Protein AF-A0A9Q3IGP8-F1 (afdb_monomer)

Secondary structure (DSSP, 8-state):
-------TTS-TTGGGTTS----HHHHHHHHHHHHHHHHHHHHHHHHHHHHHTTS----GGGSPPPPPPPTTT-TT----------------PPEEEEEEEEEPTTSS-EEEEEEEPPP-----

Radius of gyration: 32.07 Å; Cα contacts (8 Å, |Δi|>4): 46; chains: 1; bounding box: 71×55×65 Å

Foldseek 3Di:
DDDPDDDPPPDPCVVCPPPPPQPVVNVVVVVVVVVVVVVVVVVVVVVVVVVVPPDPPDPCVPDDPDDPDDCVVPVPDDDDPPPDPPDPDPPPWAFDDWDDWDDDPPDPDIDTDTDTDDPPDDDD

pLDDT: mean 76.89, std 12.18, range [40.47, 94.5]

Organism: NCBI:txid1389203

Solvent-accessible surface area (backbone atoms only — not comparable to full-atom values): 8507 Å² total; per-residue (Å²): 136,83,81,92,70,90,63,93,81,61,60,80,68,68,78,51,74,83,51,74,82,64,54,69,68,60,49,52,49,48,55,53,52,53,51,53,53,50,52,55,51,52,53,53,53,53,54,52,59,56,56,69,67,70,57,87,77,74,59,72,88,76,54,75,78,88,71,83,84,56,59,85,84,42,74,85,67,73,85,72,80,82,79,72,74,88,70,77,76,79,74,87,69,51,77,67,43,82,76,46,79,45,75,49,88,97,46,105,47,76,47,73,46,67,43,64,46,77,80,83,76,77,86,128

Mean predicted aligned error: 20.47 Å

Structure (mmCIF, N/CA/C/O backbone):
data_AF-A0A9Q3IGP8-F1
#
_entry.id   AF-A0A9Q3IGP8-F1
#
loop_
_atom_site.group_PDB
_atom_site.id
_atom_site.type_symbol
_atom_site.label_atom_id
_atom_site.label_alt_id
_atom_site.label_comp_id
_atom_site.label_asym_id
_atom_site.label_entity_id
_atom_site.label_seq_id
_atom_site.pdbx_PDB_ins_code
_atom_site.Cartn_x
_atom_site.Cartn_y
_atom_site.Cartn_z
_atom_site.occupancy
_atom_site.B_iso_or_equiv
_atom_site.auth_seq_id
_atom_site.auth_comp_id
_atom_site.auth_asym_id
_atom_site.auth_atom_id
_atom_site.pdbx_PDB_model_num
ATOM 1 N N . MET A 1 1 ? 35.421 -34.821 -24.019 1.00 40.47 1 MET A N 1
ATOM 2 C CA . MET A 1 1 ? 34.170 -34.158 -23.591 1.00 40.47 1 MET A CA 1
ATOM 3 C C . MET A 1 1 ? 34.497 -33.354 -22.338 1.00 40.47 1 MET A C 1
ATOM 5 O O . MET A 1 1 ? 34.890 -33.973 -21.363 1.00 40.47 1 MET A O 1
ATOM 9 N N . LEU A 1 2 ? 34.469 -32.015 -22.378 1.00 49.50 2 LEU A N 1
ATOM 10 C CA . LEU A 1 2 ? 34.664 -31.181 -21.180 1.00 49.50 2 LEU A CA 1
ATOM 11 C C . LEU A 1 2 ? 33.285 -30.838 -20.613 1.00 49.50 2 LEU A C 1
ATOM 13 O O . LEU A 1 2 ? 32.494 -30.155 -21.266 1.00 49.50 2 LEU A O 1
ATOM 17 N N . GLU A 1 3 ? 32.986 -31.357 -19.429 1.00 54.88 3 GLU A N 1
ATOM 18 C CA . GLU A 1 3 ? 31.734 -31.103 -18.727 1.00 54.88 3 GLU A CA 1
ATOM 19 C C . GLU A 1 3 ? 31.653 -29.623 -18.329 1.00 54.88 3 GLU A C 1
ATOM 21 O O . GLU A 1 3 ? 32.516 -29.090 -17.631 1.00 54.88 3 GLU A O 1
ATOM 26 N N . LYS A 1 4 ? 30.612 -28.933 -18.805 1.00 55.41 4 LYS A N 1
ATOM 27 C CA . LYS A 1 4 ? 30.315 -27.538 -18.461 1.00 55.41 4 LYS A CA 1
ATOM 28 C C . LYS A 1 4 ? 29.757 -27.467 -17.034 1.00 55.41 4 LYS A C 1
ATOM 30 O O . LYS A 1 4 ? 28.556 -27.304 -16.843 1.00 55.41 4 LYS A O 1
ATOM 35 N N . GLY A 1 5 ? 30.622 -27.614 -16.036 1.00 60.12 5 GLY A N 1
ATOM 36 C CA . GLY A 1 5 ? 30.298 -27.372 -14.630 1.00 60.12 5 GLY A CA 1
ATOM 37 C C . GLY A 1 5 ? 30.540 -25.912 -14.235 1.00 60.12 5 GLY A C 1
ATOM 38 O O . GLY A 1 5 ? 31.580 -25.339 -14.556 1.00 60.12 5 GLY A O 1
ATOM 39 N N . TRP A 1 6 ? 29.593 -25.299 -13.520 1.00 65.00 6 TRP A N 1
ATOM 40 C CA . TRP A 1 6 ? 29.793 -24.004 -12.859 1.00 65.00 6 TRP A CA 1
ATOM 41 C C . TRP A 1 6 ? 30.780 -24.194 -11.696 1.00 65.00 6 TRP A C 1
ATOM 43 O O . TRP A 1 6 ? 30.472 -24.921 -10.754 1.00 65.00 6 TRP A O 1
ATOM 53 N N . ASN A 1 7 ? 31.965 -23.575 -11.758 1.00 74.06 7 ASN A N 1
ATOM 54 C CA . ASN A 1 7 ? 32.981 -23.670 -10.704 1.00 74.06 7 ASN A CA 1
ATOM 55 C C . ASN A 1 7 ? 32.880 -22.465 -9.744 1.00 74.06 7 ASN A C 1
ATOM 57 O O . ASN A 1 7 ? 33.366 -21.383 -10.080 1.00 74.06 7 ASN A O 1
ATOM 61 N N . PRO A 1 8 ? 32.297 -22.624 -8.540 1.00 66.75 8 PRO A N 1
ATOM 62 C CA . PRO A 1 8 ? 32.085 -21.524 -7.596 1.00 66.75 8 PRO A CA 1
ATOM 63 C C . PRO A 1 8 ? 33.377 -21.020 -6.934 1.00 66.75 8 PRO A C 1
ATOM 65 O O . PRO A 1 8 ? 33.343 -20.016 -6.230 1.00 66.75 8 PRO A O 1
ATOM 68 N N . ARG A 1 9 ? 34.514 -21.702 -7.137 1.00 75.06 9 ARG A N 1
ATOM 69 C CA . ARG A 1 9 ? 35.834 -21.278 -6.640 1.00 75.06 9 ARG A CA 1
ATOM 70 C C . ARG A 1 9 ? 36.663 -20.536 -7.687 1.00 75.06 9 ARG A C 1
ATOM 72 O O . ARG A 1 9 ? 37.803 -20.181 -7.401 1.00 75.06 9 ARG A O 1
ATOM 79 N N . LEU A 1 10 ? 36.132 -20.327 -8.893 1.00 68.69 10 LEU A N 1
ATOM 80 C CA . LEU A 1 10 ? 36.866 -19.621 -9.933 1.00 68.69 10 LEU A CA 1
ATOM 81 C C . LEU A 1 10 ? 37.005 -18.136 -9.539 1.00 68.69 10 LEU A C 1
ATOM 83 O O . LEU A 1 10 ? 35.985 -17.466 -9.354 1.00 68.69 10 LEU A O 1
ATOM 87 N N . PRO A 1 11 ? 38.233 -17.601 -9.398 1.00 71.81 11 PRO A N 1
ATOM 88 C CA . PRO A 1 11 ? 38.425 -16.196 -9.068 1.00 71.81 11 PRO A CA 1
ATOM 89 C C . PRO A 1 11 ? 37.844 -15.337 -10.190 1.00 71.81 11 PRO A C 1
ATOM 91 O O . PRO A 1 11 ? 3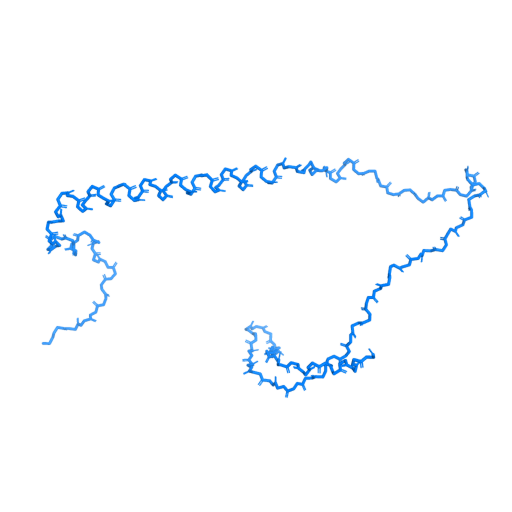8.187 -15.520 -11.360 1.00 71.81 11 PRO A O 1
ATOM 94 N N . VAL A 1 12 ? 36.969 -14.397 -9.830 1.00 63.47 12 VAL A N 1
ATOM 95 C CA . VAL A 1 12 ? 36.169 -13.573 -10.761 1.00 63.47 12 VAL A CA 1
ATOM 96 C C . VAL A 1 12 ? 37.037 -12.877 -11.821 1.00 63.47 12 VAL A C 1
ATOM 98 O O . VAL A 1 12 ? 36.596 -12.644 -12.946 1.00 63.47 12 VAL A O 1
ATOM 101 N N . ASP A 1 13 ? 38.299 -12.615 -11.488 1.00 59.69 13 ASP A N 1
ATOM 102 C CA . ASP A 1 13 ? 39.258 -11.916 -12.339 1.00 59.69 13 ASP A CA 1
ATOM 103 C C . ASP A 1 13 ? 39.883 -12.793 -13.432 1.00 59.69 13 ASP A C 1
ATOM 105 O O . ASP A 1 13 ? 40.415 -12.265 -14.404 1.00 59.69 13 ASP A O 1
ATOM 109 N N . THR A 1 14 ? 39.802 -14.126 -13.336 1.00 66.00 14 THR A N 1
ATOM 110 C CA . THR A 1 14 ? 40.327 -15.012 -14.396 1.00 66.00 14 THR A CA 1
ATOM 111 C C . THR A 1 14 ? 39.521 -14.943 -15.688 1.00 66.00 14 THR A C 1
ATOM 113 O O . THR A 1 14 ? 40.113 -15.028 -16.756 1.00 66.00 14 THR A O 1
ATOM 116 N N . LEU A 1 15 ? 38.213 -14.681 -15.615 1.00 63.06 15 LEU A N 1
ATOM 117 C CA . LEU A 1 15 ? 37.340 -14.536 -16.790 1.00 63.06 15 LEU A CA 1
ATOM 118 C C . LEU A 1 15 ? 37.501 -13.190 -17.518 1.00 63.06 15 LEU A C 1
ATOM 120 O O . LEU A 1 15 ? 36.918 -12.995 -18.580 1.00 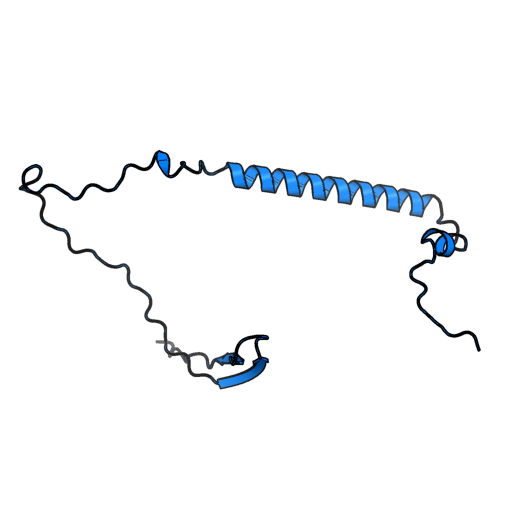63.06 15 LEU A O 1
ATOM 124 N N . ARG A 1 16 ? 38.248 -12.241 -16.939 1.00 60.44 16 ARG A N 1
ATOM 125 C CA . ARG A 1 16 ? 38.425 -10.885 -17.484 1.00 60.44 16 ARG A CA 1
ATOM 126 C C . ARG A 1 16 ? 39.750 -10.675 -18.211 1.00 60.44 16 ARG A C 1
ATOM 128 O O . ARG A 1 16 ? 39.931 -9.615 -18.794 1.00 60.44 16 ARG A O 1
ATOM 135 N N . LYS A 1 17 ? 40.658 -11.653 -18.171 1.00 62.72 17 LYS A N 1
ATOM 136 C CA . LYS A 1 17 ? 41.998 -11.553 -18.773 1.00 62.72 17 LYS A CA 1
ATOM 137 C C . LYS A 1 17 ? 41.961 -11.553 -20.305 1.00 62.72 17 LYS A C 1
ATOM 139 O O . LYS A 1 17 ? 42.798 -10.905 -20.914 1.00 62.72 17 LYS A O 1
ATOM 144 N N . ASP A 1 18 ? 40.942 -12.190 -20.883 1.00 59.75 18 ASP A N 1
ATOM 145 C CA . ASP A 1 18 ? 40.721 -12.265 -22.335 1.00 59.75 18 ASP A CA 1
ATOM 146 C C . ASP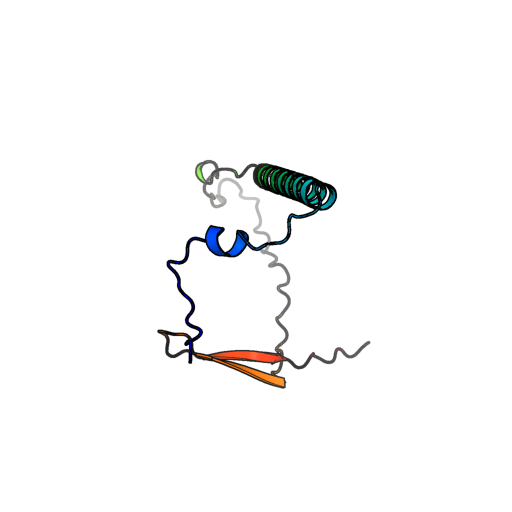 A 1 18 ? 39.658 -11.261 -22.820 1.00 59.75 18 ASP A C 1
ATOM 148 O O . ASP A 1 18 ? 39.203 -11.308 -23.965 1.00 59.75 18 ASP A O 1
ATOM 152 N N . LEU A 1 19 ? 39.195 -10.369 -21.935 1.00 63.22 19 LEU A N 1
ATOM 153 C CA . LEU A 1 19 ? 38.218 -9.353 -22.298 1.00 63.22 19 LEU A CA 1
ATOM 154 C C . LEU A 1 19 ? 38.943 -8.256 -23.080 1.00 63.22 19 LEU A C 1
ATOM 156 O O . LEU A 1 19 ? 39.852 -7.629 -22.547 1.00 63.22 19 LEU A O 1
ATOM 160 N N . ILE A 1 20 ? 38.522 -8.054 -24.333 1.00 62.62 20 ILE A N 1
ATOM 161 C CA . ILE A 1 20 ? 39.022 -7.032 -25.266 1.00 62.62 20 ILE A CA 1
ATOM 162 C C . ILE A 1 20 ? 39.307 -5.738 -24.505 1.00 62.62 20 ILE A C 1
ATOM 164 O O . ILE A 1 20 ? 38.408 -5.247 -23.813 1.00 62.62 20 ILE A O 1
ATOM 168 N N . ASP A 1 21 ? 40.523 -5.201 -24.655 1.00 61.81 21 ASP A N 1
ATOM 169 C CA . ASP A 1 21 ? 40.910 -3.895 -24.127 1.00 61.81 21 ASP A CA 1
ATOM 170 C C . ASP A 1 21 ? 39.815 -2.889 -24.473 1.00 61.81 21 ASP A C 1
ATOM 172 O O . ASP A 1 21 ? 39.633 -2.476 -25.622 1.00 61.81 21 ASP A O 1
ATOM 176 N N . ILE A 1 22 ? 39.004 -2.558 -23.468 1.00 64.38 22 ILE A N 1
ATOM 177 C CA . ILE A 1 22 ? 37.882 -1.653 -23.647 1.00 64.38 22 ILE A CA 1
ATOM 178 C C . ILE A 1 22 ? 38.505 -0.327 -24.064 1.00 64.38 22 ILE A C 1
ATOM 180 O O . ILE A 1 22 ? 39.232 0.283 -23.274 1.00 64.38 22 ILE A O 1
ATOM 184 N N . HIS A 1 23 ? 38.213 0.106 -25.296 1.00 66.38 23 HIS A N 1
ATOM 185 C CA . HIS A 1 23 ? 38.730 1.350 -25.858 1.00 66.38 23 HIS A CA 1
ATOM 186 C C . HIS A 1 23 ? 38.642 2.463 -24.797 1.00 66.38 23 HIS A C 1
ATOM 188 O O . HIS A 1 23 ? 37.598 2.581 -24.142 1.00 66.38 23 HIS A O 1
ATOM 194 N N . PRO A 1 24 ? 39.691 3.279 -24.588 1.00 70.88 24 PRO A N 1
ATOM 195 C CA . PRO A 1 24 ? 39.789 4.203 -23.452 1.00 70.88 24 PRO A CA 1
ATOM 196 C C . PRO A 1 24 ? 38.550 5.098 -23.278 1.00 70.88 24 PRO A C 1
ATOM 198 O O . PRO A 1 24 ? 38.148 5.403 -22.155 1.00 70.88 24 PRO A O 1
ATOM 201 N N . THR A 1 25 ? 37.873 5.442 -24.376 1.00 79.25 25 THR A N 1
ATOM 202 C CA . THR A 1 25 ? 36.578 6.145 -24.390 1.00 79.25 25 THR A CA 1
ATOM 203 C C . THR A 1 25 ? 35.452 5.387 -23.675 1.00 79.25 25 THR A C 1
ATOM 205 O O . THR A 1 25 ? 34.743 5.976 -22.862 1.00 79.25 25 THR A O 1
ATOM 208 N N . ALA A 1 26 ? 35.286 4.088 -23.931 1.00 75.81 26 ALA A N 1
ATOM 209 C CA . ALA A 1 26 ? 34.248 3.264 -23.311 1.00 75.81 26 ALA A CA 1
ATOM 210 C C . ALA A 1 26 ? 34.541 3.005 -21.822 1.00 75.81 26 ALA A C 1
ATOM 212 O O . ALA A 1 26 ? 33.629 3.037 -20.993 1.00 75.81 26 ALA A O 1
ATOM 213 N N . SER A 1 27 ? 35.819 2.867 -21.456 1.00 78.06 27 SER A N 1
ATOM 214 C CA . SER A 1 27 ? 36.258 2.804 -20.056 1.00 78.06 27 SER A CA 1
ATOM 215 C C . SER A 1 27 ? 35.935 4.101 -19.308 1.00 78.06 27 SER A C 1
ATOM 217 O O . SER A 1 27 ? 35.361 4.078 -18.217 1.00 78.06 27 SER A O 1
ATOM 219 N N . ARG A 1 28 ? 36.216 5.254 -19.923 1.00 78.69 28 ARG A N 1
ATOM 220 C CA . ARG A 1 28 ? 35.917 6.574 -19.350 1.00 78.69 28 ARG A CA 1
ATOM 221 C C . ARG A 1 28 ? 34.412 6.823 -19.222 1.00 78.69 28 ARG A C 1
ATOM 223 O O . ARG A 1 28 ? 33.967 7.364 -18.211 1.00 78.69 28 ARG A O 1
ATOM 230 N N . PHE A 1 29 ? 33.630 6.367 -20.198 1.00 83.75 29 PHE A N 1
ATOM 231 C CA . PHE A 1 29 ? 32.170 6.428 -20.162 1.00 83.75 29 PHE A CA 1
ATOM 232 C C . PHE A 1 29 ? 31.580 5.578 -19.029 1.00 83.75 29 PHE A C 1
ATOM 234 O O . PHE A 1 29 ? 30.702 6.041 -18.302 1.00 83.75 29 PHE A O 1
ATOM 241 N N . LYS A 1 30 ? 32.110 4.372 -18.802 1.00 85.81 30 LYS A N 1
ATOM 242 C CA . LYS A 1 30 ? 31.709 3.526 -17.671 1.00 85.81 30 LYS A CA 1
ATOM 243 C C . LYS A 1 30 ? 31.973 4.208 -16.327 1.00 85.81 30 LYS A C 1
ATOM 245 O O . LYS A 1 30 ? 31.071 4.281 -15.499 1.00 85.81 30 LYS A O 1
ATOM 250 N N . ILE A 1 31 ? 33.167 4.774 -16.142 1.00 89.19 31 ILE A N 1
ATOM 251 C CA . ILE A 1 31 ? 33.522 5.512 -14.918 1.00 89.19 31 ILE A CA 1
ATOM 252 C C . ILE A 1 31 ? 32.553 6.678 -14.685 1.00 89.19 31 ILE A C 1
ATOM 254 O O . ILE A 1 31 ? 32.119 6.913 -13.558 1.00 89.19 31 ILE A O 1
ATOM 258 N N . MET A 1 32 ? 32.196 7.407 -15.745 1.00 90.62 32 MET A N 1
ATOM 259 C CA . MET A 1 32 ? 31.223 8.496 -15.668 1.00 90.62 32 MET A CA 1
ATOM 260 C C . MET A 1 32 ? 29.837 7.993 -15.234 1.00 90.62 32 MET A C 1
ATOM 262 O O . MET A 1 32 ? 29.232 8.576 -14.334 1.00 90.62 32 MET A O 1
ATOM 266 N N . LEU A 1 33 ? 29.350 6.894 -15.819 1.00 91.62 33 LEU A N 1
ATOM 267 C CA . LEU A 1 33 ? 28.062 6.298 -15.454 1.00 91.62 33 LEU A CA 1
ATOM 268 C C . LEU A 1 33 ? 28.034 5.788 -14.011 1.00 91.62 33 LEU A C 1
ATOM 270 O O . LEU A 1 33 ? 27.037 5.977 -13.313 1.00 91.62 33 LEU A O 1
ATOM 274 N N . ASP A 1 34 ? 29.114 5.163 -13.550 1.00 91.69 34 ASP A N 1
ATOM 275 C CA . ASP A 1 34 ? 29.204 4.646 -12.185 1.00 91.69 34 ASP A CA 1
ATOM 276 C C . ASP A 1 34 ? 29.191 5.791 -11.158 1.00 91.69 34 ASP A C 1
ATOM 278 O O . ASP A 1 34 ? 28.488 5.706 -10.148 1.00 91.69 34 ASP A O 1
ATOM 282 N N . LYS A 1 35 ? 29.857 6.918 -11.459 1.00 94.50 35 LYS A N 1
ATOM 283 C CA . LYS A 1 35 ? 29.782 8.147 -10.648 1.00 94.50 35 LYS A CA 1
ATOM 284 C C . LYS A 1 35 ? 28.367 8.728 -10.602 1.00 94.50 35 LYS A C 1
ATOM 286 O O . LYS A 1 35 ? 27.878 9.045 -9.519 1.00 94.50 35 LYS A O 1
ATOM 291 N N . ALA A 1 36 ? 27.690 8.823 -11.747 1.00 92.25 36 ALA A N 1
ATOM 292 C CA . ALA A 1 36 ? 26.319 9.332 -11.815 1.00 92.25 36 ALA A CA 1
ATOM 293 C C . ALA A 1 36 ? 25.345 8.465 -10.997 1.00 92.25 36 ALA A C 1
ATOM 295 O O . ALA A 1 36 ? 24.537 8.982 -10.226 1.00 92.25 36 ALA A O 1
ATOM 296 N N . LYS A 1 37 ? 25.466 7.134 -11.098 1.00 93.31 37 LYS A N 1
ATOM 297 C CA . LYS A 1 37 ? 24.664 6.187 -10.308 1.00 93.31 37 LYS A CA 1
ATOM 298 C C . LYS A 1 37 ? 24.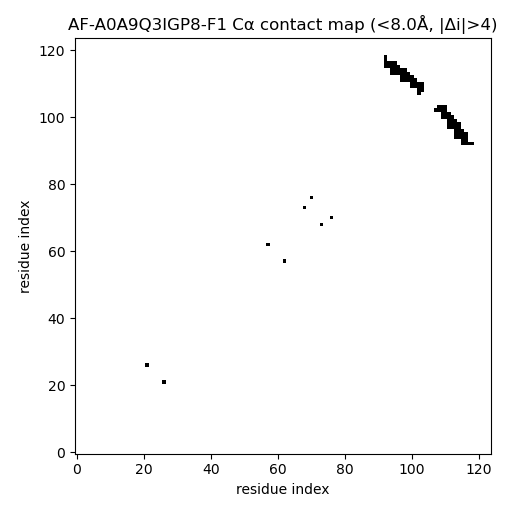925 6.310 -8.810 1.00 93.31 37 LYS A C 1
ATOM 300 O O . LYS A 1 37 ? 23.984 6.217 -8.025 1.00 93.31 37 LYS A O 1
ATOM 305 N N . HIS A 1 38 ? 26.182 6.497 -8.411 1.00 92.62 38 HIS A N 1
ATOM 306 C CA . HIS A 1 38 ? 26.537 6.686 -7.008 1.00 92.62 38 HIS A CA 1
ATOM 307 C C . HIS A 1 38 ? 25.881 7.947 -6.436 1.00 92.62 38 HIS A C 1
ATOM 309 O O . HIS A 1 38 ? 25.234 7.888 -5.393 1.00 92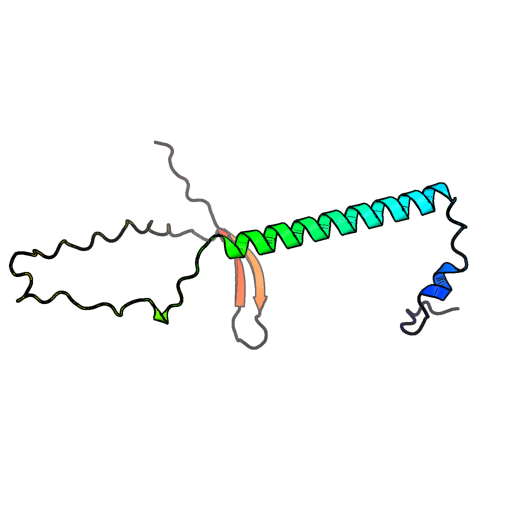.62 38 HIS A O 1
ATOM 315 N N . TYR A 1 39 ? 25.981 9.063 -7.158 1.00 91.56 39 TYR A N 1
ATOM 316 C CA . TYR A 1 39 ? 25.398 10.335 -6.739 1.00 91.56 39 TYR A CA 1
ATOM 317 C C . TYR A 1 39 ? 23.864 10.274 -6.648 1.00 91.56 39 TYR A C 1
ATOM 319 O O . TYR A 1 39 ? 23.282 10.705 -5.655 1.00 91.56 39 TYR A O 1
ATOM 327 N N . ALA A 1 40 ? 23.206 9.637 -7.624 1.00 89.81 40 ALA A N 1
ATOM 328 C CA . ALA A 1 40 ? 21.758 9.423 -7.596 1.00 89.81 40 ALA A CA 1
ATOM 329 C C . ALA A 1 40 ? 21.306 8.613 -6.366 1.00 89.81 40 ALA A C 1
ATOM 331 O O . ALA A 1 40 ? 20.320 8.965 -5.718 1.00 89.81 40 ALA A O 1
ATOM 332 N N . LYS A 1 41 ? 22.051 7.559 -6.002 1.00 87.50 41 LYS A N 1
ATOM 333 C CA . LYS A 1 41 ? 21.775 6.772 -4.790 1.00 87.50 41 LYS A CA 1
ATOM 334 C C . LYS A 1 41 ? 21.954 7.592 -3.514 1.00 87.50 41 LYS A C 1
ATOM 336 O O . LYS A 1 41 ? 21.129 7.478 -2.614 1.00 87.50 41 LYS A O 1
ATOM 341 N N . GLN A 1 42 ? 23.000 8.414 -3.431 1.00 86.50 42 GLN A N 1
ATOM 342 C CA . GLN A 1 42 ? 23.239 9.269 -2.263 1.00 86.50 42 GLN A CA 1
ATOM 343 C C . GLN A 1 42 ? 22.094 10.264 -2.047 1.00 86.50 42 GLN A C 1
ATOM 345 O O . GLN A 1 42 ? 21.582 10.359 -0.934 1.00 86.50 42 GLN A O 1
ATOM 350 N N . ILE A 1 43 ? 21.632 10.924 -3.114 1.00 83.62 43 ILE A N 1
ATOM 351 C CA . ILE A 1 43 ? 20.487 11.844 -3.047 1.00 83.62 43 ILE A CA 1
ATOM 352 C C . ILE A 1 43 ? 19.218 11.113 -2.601 1.00 83.62 43 ILE A C 1
ATOM 354 O O . ILE A 1 43 ? 18.475 11.624 -1.767 1.00 83.62 43 ILE A O 1
ATOM 358 N N . GLN A 1 44 ? 18.961 9.911 -3.124 1.00 77.62 44 GLN A N 1
ATOM 359 C CA . GLN A 1 44 ? 17.784 9.130 -2.741 1.00 77.62 44 GLN A CA 1
ATOM 360 C C . GLN A 1 44 ? 17.770 8.806 -1.237 1.00 77.62 44 GLN A C 1
ATOM 362 O O . GLN A 1 44 ? 16.726 8.942 -0.602 1.00 77.62 44 GLN A O 1
ATOM 367 N N . VAL A 1 45 ? 18.922 8.428 -0.671 1.00 75.75 45 VAL A N 1
ATOM 368 C CA . VAL A 1 45 ? 19.079 8.141 0.767 1.00 75.75 45 VAL A CA 1
ATOM 369 C C . VAL A 1 45 ? 18.913 9.405 1.617 1.00 75.75 45 VAL A C 1
ATOM 371 O O . VAL A 1 45 ? 18.265 9.377 2.663 1.00 75.75 45 VAL A O 1
ATOM 374 N N . GLU A 1 46 ? 19.460 10.534 1.165 1.00 70.38 46 GLU A N 1
ATOM 375 C CA . GLU A 1 46 ? 19.315 11.818 1.855 1.00 70.38 46 GLU A CA 1
ATOM 376 C C . GLU A 1 46 ? 17.851 12.288 1.881 1.00 70.38 46 GLU A C 1
ATOM 378 O O . GLU A 1 46 ? 17.353 12.749 2.910 1.00 70.38 46 GLU A O 1
ATOM 383 N N . LEU A 1 47 ? 17.134 12.135 0.764 1.00 65.00 47 LEU A N 1
ATOM 384 C CA . LEU A 1 47 ? 15.719 12.484 0.660 1.00 65.00 47 LEU A CA 1
ATOM 385 C C . LEU A 1 47 ? 14.835 11.582 1.530 1.00 65.00 47 LEU A C 1
ATOM 387 O O . LEU A 1 47 ? 13.916 12.094 2.171 1.00 65.00 47 LEU A O 1
ATOM 391 N N . SER A 1 48 ? 15.112 10.274 1.595 1.00 66.19 48 SER A N 1
ATOM 392 C CA . SER A 1 48 ? 14.364 9.361 2.468 1.00 66.19 48 SER A CA 1
ATOM 393 C C . SER A 1 48 ? 14.608 9.659 3.949 1.00 66.19 48 SER A C 1
ATOM 395 O O . SER A 1 48 ? 13.647 9.764 4.706 1.00 66.19 48 SER A O 1
ATOM 397 N N . GLY A 1 49 ? 15.860 9.906 4.353 1.00 63.88 49 GLY A N 1
ATOM 398 C CA . GLY A 1 49 ? 16.182 10.270 5.740 1.00 63.88 49 GLY A CA 1
ATOM 399 C C . GLY A 1 49 ? 15.568 11.610 6.170 1.00 63.88 49 GLY A C 1
ATOM 400 O O . GLY A 1 49 ? 15.141 11.772 7.311 1.00 63.88 49 GLY A O 1
ATOM 401 N N . LYS A 1 50 ? 15.447 12.572 5.245 1.00 60.53 50 LYS A N 1
ATOM 402 C CA . LYS A 1 50 ? 14.744 13.842 5.495 1.00 60.53 50 LYS A CA 1
ATOM 403 C C . LYS A 1 50 ? 13.228 13.682 5.603 1.00 60.53 50 LYS A C 1
ATOM 405 O O . LYS A 1 50 ? 12.605 14.512 6.254 1.00 60.53 50 LYS A O 1
ATOM 410 N N . LEU A 1 51 ? 12.623 12.678 4.964 1.00 58.38 51 LEU A N 1
ATOM 411 C CA . LEU A 1 51 ? 11.174 12.445 5.009 1.00 58.38 51 LEU A CA 1
ATOM 412 C C . LEU A 1 51 ? 10.730 11.862 6.356 1.00 58.38 51 LEU A C 1
ATOM 414 O O . LEU A 1 51 ? 9.713 12.296 6.892 1.00 58.38 51 LEU A O 1
ATOM 418 N N . GLU A 1 52 ? 11.514 10.943 6.922 1.00 59.91 52 GLU A N 1
ATOM 419 C CA . GLU A 1 52 ? 11.244 10.342 8.238 1.00 59.91 52 GLU A CA 1
ATOM 420 C C . GLU A 1 52 ? 11.299 11.379 9.375 1.00 59.91 52 GLU A C 1
ATOM 422 O O . GLU A 1 52 ? 10.554 11.273 10.343 1.00 59.91 52 GLU A O 1
ATOM 427 N N . ASN A 1 53 ? 12.088 12.446 9.209 1.00 59.75 53 ASN A N 1
ATOM 428 C CA . ASN A 1 53 ? 12.230 13.531 10.186 1.00 59.75 53 ASN A CA 1
ATOM 429 C C . ASN A 1 53 ? 11.205 14.679 10.049 1.00 59.75 53 ASN A C 1
ATOM 431 O O . ASN A 1 53 ? 11.309 15.666 10.776 1.00 59.75 53 ASN A O 1
ATOM 435 N N . LYS A 1 54 ? 10.229 14.616 9.125 1.00 61.41 54 LYS A N 1
ATOM 436 C CA . LYS A 1 54 ? 9.249 15.715 8.941 1.00 61.41 54 LYS A CA 1
ATOM 437 C C . LYS A 1 54 ? 8.113 15.719 9.954 1.00 61.41 54 LYS A C 1
ATOM 439 O O . LYS A 1 54 ? 7.494 16.763 10.151 1.00 61.41 54 LYS A O 1
ATOM 444 N N . TYR A 1 55 ? 7.833 14.586 10.587 1.00 61.25 55 TYR A N 1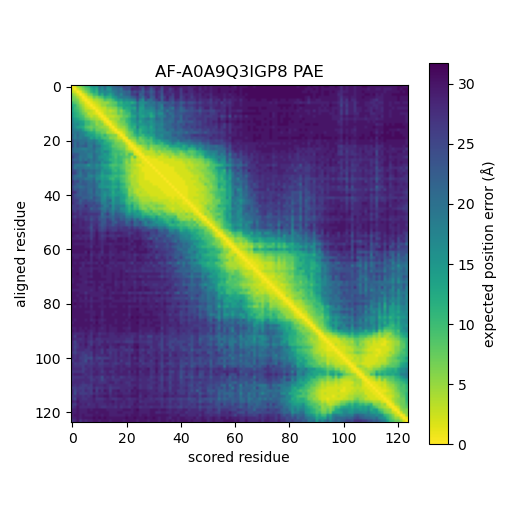
ATOM 445 C CA . TYR A 1 55 ? 6.773 14.492 11.579 1.00 61.25 55 TYR A CA 1
ATOM 446 C C . TYR A 1 55 ? 7.410 14.300 12.949 1.00 61.25 55 TYR A C 1
ATOM 448 O O . TYR A 1 55 ? 8.092 13.296 13.144 1.00 61.25 55 TYR A O 1
ATOM 456 N N . PRO A 1 56 ? 7.217 15.225 13.904 1.00 68.88 56 PRO A N 1
ATOM 457 C CA . PRO A 1 56 ? 7.595 14.950 15.277 1.00 68.88 56 PRO A CA 1
ATOM 458 C C . PRO A 1 56 ? 6.780 13.745 15.754 1.00 68.88 56 PRO A C 1
ATOM 460 O O . PRO A 1 56 ? 5.576 13.839 15.997 1.00 68.88 56 PRO A O 1
ATOM 463 N N . THR A 1 57 ? 7.424 12.586 15.857 1.00 66.94 57 THR A N 1
ATOM 464 C CA . THR A 1 57 ? 6.867 11.428 16.547 1.00 66.94 57 THR A CA 1
ATOM 465 C C . THR A 1 57 ? 6.881 11.765 18.028 1.00 66.94 57 THR A C 1
ATOM 467 O O . THR A 1 57 ? 7.902 11.642 18.702 1.00 66.94 57 THR A O 1
ATOM 470 N N . PHE A 1 58 ? 5.752 12.260 18.535 1.00 67.12 58 PHE A N 1
ATOM 471 C CA . PHE A 1 58 ? 5.595 12.472 19.967 1.00 67.12 58 PHE A CA 1
ATOM 472 C C . PHE A 1 58 ? 5.780 11.123 20.667 1.00 67.12 58 PHE A C 1
ATOM 474 O O . PHE A 1 58 ? 5.043 10.179 20.361 1.00 67.12 58 PHE A O 1
ATOM 481 N N . PRO A 1 59 ? 6.764 10.986 21.572 1.00 75.69 59 PRO A N 1
ATOM 482 C CA . PRO A 1 59 ? 6.918 9.755 22.321 1.00 75.69 59 PRO A CA 1
ATOM 483 C C . PRO A 1 59 ? 5.632 9.501 23.107 1.00 75.69 59 PRO A C 1
ATOM 485 O O . PRO A 1 59 ? 5.076 10.406 23.729 1.00 75.69 59 PRO A O 1
ATOM 488 N N . VAL A 1 60 ? 5.166 8.252 23.082 1.00 67.44 60 VAL A N 1
ATOM 489 C CA . VAL A 1 60 ? 3.911 7.828 23.726 1.00 67.44 60 VAL A CA 1
ATOM 490 C C . VAL A 1 60 ? 3.905 8.154 25.228 1.00 67.44 60 VAL A C 1
ATOM 492 O O . VAL A 1 60 ? 2.848 8.361 25.806 1.00 67.44 60 VAL A O 1
ATOM 495 N N . SER A 1 61 ? 5.081 8.303 25.848 1.00 75.00 61 SER A N 1
ATOM 496 C CA . SER A 1 61 ? 5.244 8.738 27.240 1.00 75.00 61 SER A CA 1
ATOM 497 C C . SER A 1 61 ? 4.785 10.173 27.524 1.00 75.00 61 SER A C 1
ATOM 499 O O . SER A 1 61 ? 4.461 10.482 28.667 1.00 75.00 61 SER A O 1
ATOM 501 N N . LEU A 1 62 ? 4.742 11.052 26.518 1.00 74.69 62 LEU A N 1
ATOM 502 C CA . LEU A 1 62 ? 4.202 12.410 26.654 1.00 74.69 62 LEU A CA 1
ATOM 503 C C . LEU A 1 62 ? 2.683 12.459 26.450 1.00 74.69 62 LEU A C 1
ATOM 505 O O . LEU A 1 62 ? 2.059 13.489 26.714 1.00 74.69 62 LEU A O 1
ATOM 509 N N . ILE A 1 63 ? 2.074 11.362 25.991 1.00 81.44 63 ILE A N 1
ATOM 510 C CA . ILE A 1 63 ? 0.626 11.268 25.836 1.00 81.44 63 ILE A CA 1
ATOM 511 C C . ILE A 1 63 ? 0.030 11.078 27.226 1.00 81.44 63 ILE A C 1
ATOM 513 O O . ILE A 1 63 ? 0.275 10.081 27.904 1.00 81.44 63 ILE A O 1
ATOM 517 N N . ARG A 1 64 ? -0.772 12.050 27.662 1.00 82.94 64 ARG A N 1
ATOM 518 C CA . ARG A 1 64 ? -1.531 11.907 28.904 1.00 82.94 64 ARG A CA 1
ATOM 519 C C . ARG A 1 64 ? -2.526 10.752 28.751 1.00 82.94 64 ARG A C 1
ATOM 521 O O . ARG A 1 64 ? -3.203 10.689 27.721 1.00 82.94 64 ARG A O 1
ATOM 528 N N . PRO A 1 65 ? -2.649 9.865 29.752 1.00 87.19 65 PRO A N 1
ATOM 529 C CA . PRO A 1 65 ? -3.686 8.848 29.730 1.00 87.19 65 PRO A CA 1
ATOM 530 C C . PRO A 1 65 ? -5.059 9.520 29.659 1.00 87.19 65 PRO A C 1
ATOM 532 O O . PRO A 1 65 ? -5.282 10.577 30.255 1.00 87.19 65 PRO A O 1
ATOM 535 N N . TYR A 1 66 ? -5.974 8.910 28.908 1.00 86.94 66 TYR A N 1
ATOM 536 C CA . TYR A 1 66 ? -7.342 9.399 28.805 1.00 86.94 66 TYR A CA 1
ATOM 537 C C . TYR A 1 66 ? -8.006 9.394 30.186 1.00 86.94 66 TYR A C 1
ATOM 539 O O . TYR A 1 66 ? -8.019 8.367 30.865 1.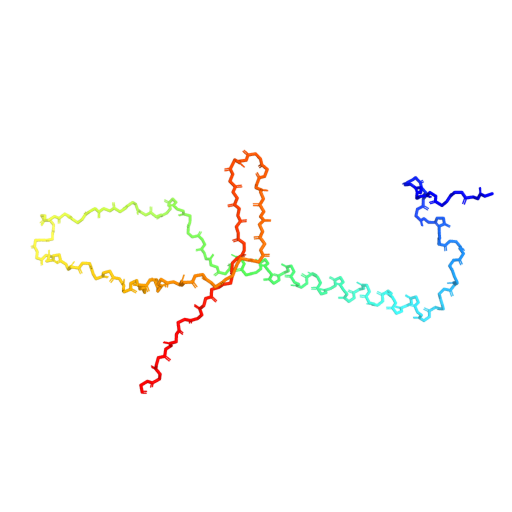00 86.94 66 TYR A O 1
ATOM 547 N N . GLN A 1 67 ? -8.578 10.532 30.578 1.00 85.75 67 GLN A N 1
ATOM 548 C CA . GLN A 1 67 ? -9.415 10.640 31.767 1.00 85.75 67 GLN A CA 1
ATOM 549 C C . GLN A 1 67 ? -10.886 10.675 31.332 1.00 85.75 67 GLN A C 1
ATOM 551 O O . GLN A 1 67 ? -11.241 11.494 30.473 1.00 85.75 67 GLN A O 1
ATOM 556 N N . PRO A 1 68 ? -11.746 9.794 31.877 1.00 84.44 68 PRO A N 1
ATOM 557 C CA . PRO A 1 68 ? -13.176 9.877 31.628 1.00 84.44 68 PRO A CA 1
ATOM 558 C C . PRO A 1 68 ? -13.707 11.219 32.134 1.00 84.44 68 PRO A C 1
ATOM 560 O O . PRO A 1 68 ? -13.147 11.836 33.035 1.00 84.44 68 PRO A O 1
ATOM 563 N N . THR A 1 69 ? -14.781 11.705 31.520 1.00 82.50 69 THR A N 1
ATOM 564 C CA . THR A 1 69 ? -15.364 12.982 31.938 1.00 82.50 69 THR A CA 1
ATOM 565 C C . THR A 1 69 ? -16.112 12.815 33.257 1.00 82.50 69 THR A C 1
ATOM 567 O O . THR A 1 69 ? -17.099 12.081 33.311 1.00 82.50 69 THR A O 1
ATOM 570 N N . ASP A 1 70 ? -15.680 13.544 34.283 1.00 87.00 70 ASP A N 1
ATOM 571 C CA . ASP A 1 70 ? -16.363 13.596 35.573 1.00 87.00 70 ASP A CA 1
ATOM 572 C C . ASP A 1 70 ? -17.689 14.354 35.455 1.00 87.00 70 ASP A C 1
ATOM 574 O O . ASP A 1 70 ? -17.741 15.518 35.047 1.00 87.00 70 ASP A O 1
ATOM 578 N N . LYS A 1 71 ? -18.782 13.683 35.827 1.00 84.69 71 LYS A N 1
ATOM 579 C CA . LYS A 1 71 ? -20.140 14.247 35.762 1.00 84.69 71 LYS A CA 1
ATOM 580 C C . LYS A 1 71 ? -20.355 15.380 36.767 1.00 84.69 71 LYS A C 1
ATOM 582 O O . LYS A 1 71 ? -21.130 16.287 36.490 1.00 84.69 71 LYS A O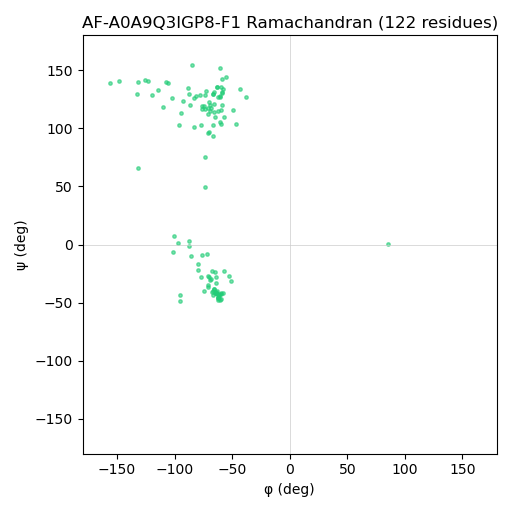 1
ATOM 587 N N . GLU A 1 72 ? -19.660 15.335 37.903 1.00 87.25 72 GLU A N 1
ATOM 588 C CA . GLU A 1 72 ? -19.737 16.363 38.949 1.00 87.25 72 GLU A CA 1
ATOM 589 C C . GLU A 1 72 ? -19.067 17.671 38.519 1.00 87.25 72 GLU A C 1
ATOM 591 O O . GLU A 1 72 ? -19.575 18.752 38.803 1.00 87.25 72 GLU A O 1
ATOM 596 N N . LEU A 1 73 ? -17.958 17.576 37.777 1.00 86.75 73 LEU A N 1
ATOM 597 C CA . LEU A 1 73 ? -17.217 18.739 37.289 1.00 86.75 73 LEU A CA 1
ATOM 598 C C . LEU A 1 73 ? -17.905 19.405 36.084 1.00 86.75 73 LEU A C 1
ATOM 600 O O . LEU A 1 73 ? -17.756 20.606 35.867 1.00 86.75 73 LEU A O 1
ATOM 604 N N . PHE A 1 74 ? -18.654 18.628 35.293 1.00 82.62 74 PHE A N 1
ATOM 605 C CA . PHE A 1 74 ? -19.294 19.086 34.056 1.00 82.62 74 PHE A CA 1
ATOM 606 C C . PHE A 1 74 ? -20.780 18.687 33.976 1.00 82.62 74 PHE A C 1
ATOM 608 O O . PHE A 1 74 ? -21.169 17.936 33.076 1.00 82.62 74 PHE A O 1
ATOM 615 N N . PRO A 1 75 ? -21.642 19.222 34.861 1.00 86.31 75 PRO A N 1
ATOM 616 C CA . PRO A 1 75 ? -23.046 18.810 34.962 1.00 86.31 75 PRO A CA 1
ATOM 617 C C . PRO A 1 75 ? -23.898 19.183 33.738 1.00 86.31 75 PRO A C 1
ATOM 619 O O . PRO A 1 75 ? -24.914 18.550 33.476 1.00 86.31 75 PRO A O 1
ATOM 622 N N . LEU A 1 76 ? -23.486 20.188 32.958 1.00 87.06 76 LEU A N 1
ATOM 623 C CA . LEU A 1 76 ? -24.209 20.660 31.767 1.00 87.06 76 LEU A CA 1
ATOM 624 C C . LEU A 1 76 ? -23.839 19.903 30.479 1.00 87.06 76 LEU A C 1
ATOM 626 O O . LEU A 1 76 ? -24.355 20.213 29.403 1.00 87.06 76 LEU A O 1
ATOM 630 N N . ARG A 1 77 ? -22.913 18.940 30.544 1.00 82.44 77 ARG A N 1
ATOM 631 C CA . ARG A 1 77 ? -22.428 18.238 29.355 1.00 82.44 77 ARG A CA 1
ATOM 632 C C . ARG A 1 77 ? -23.378 17.103 28.978 1.00 82.44 77 ARG A C 1
ATOM 634 O O . ARG A 1 77 ? -23.304 16.007 29.526 1.00 82.44 77 ARG A O 1
ATOM 641 N N . ASN A 1 78 ? -24.221 17.345 27.980 1.00 82.19 78 ASN A N 1
ATOM 642 C CA . ASN A 1 78 ? -25.024 16.289 27.369 1.00 82.19 78 ASN A CA 1
ATOM 643 C C . ASN A 1 78 ? -24.123 15.380 26.509 1.00 82.19 78 ASN A C 1
ATOM 645 O O . ASN A 1 78 ? -23.322 15.898 25.724 1.00 82.19 78 ASN A O 1
ATOM 649 N N . PRO A 1 79 ? -24.211 14.042 26.633 1.00 78.19 79 PRO A N 1
ATOM 650 C CA . PRO A 1 79 ? -23.441 13.139 25.790 1.00 78.19 79 PRO A CA 1
ATOM 651 C C . PRO A 1 79 ? -23.919 13.275 24.343 1.00 78.19 79 PRO A C 1
ATOM 653 O O . PRO A 1 79 ? -25.055 12.934 24.015 1.00 78.19 79 PRO A O 1
ATOM 656 N N . THR A 1 80 ? -23.056 13.781 23.466 1.00 78.94 80 THR A N 1
ATOM 657 C CA . THR A 1 80 ? -23.302 13.730 22.028 1.00 78.94 80 THR A CA 1
ATOM 658 C C . THR A 1 80 ? -23.285 12.267 21.586 1.00 78.94 80 THR A C 1
ATOM 660 O O . THR A 1 80 ? -22.349 11.543 21.944 1.00 78.94 80 THR A O 1
ATOM 663 N N . PRO A 1 81 ? -24.286 11.797 20.822 1.00 81.12 81 PRO A N 1
ATOM 664 C CA . PRO A 1 81 ? -24.224 10.466 20.243 1.00 81.12 81 PRO A CA 1
ATOM 665 C C . PRO A 1 81 ? -22.982 10.378 19.353 1.00 81.12 81 PRO A C 1
ATOM 667 O O . PRO A 1 81 ? -22.724 11.266 18.540 1.00 81.12 81 PRO A O 1
ATOM 670 N N . LEU A 1 82 ? -22.193 9.321 19.538 1.00 78.00 82 LEU A N 1
ATOM 671 C CA . LEU A 1 82 ? -21.027 9.058 18.705 1.00 78.00 82 LEU A CA 1
ATOM 672 C C . LEU A 1 82 ? -21.519 8.738 17.290 1.00 78.00 82 LEU A C 1
ATOM 674 O O . LEU A 1 82 ? -22.015 7.642 17.032 1.00 78.00 82 LEU A O 1
ATOM 678 N N . THR A 1 83 ? -21.404 9.692 16.370 1.00 80.06 83 THR A N 1
ATOM 679 C CA . THR A 1 83 ? -21.621 9.451 14.944 1.00 80.06 83 THR A CA 1
ATOM 680 C C . THR A 1 83 ? -20.458 8.607 14.442 1.00 80.06 83 THR A C 1
ATOM 682 O O . THR A 1 83 ? -19.370 9.114 14.171 1.00 80.06 83 THR A O 1
ATOM 685 N N . VAL A 1 84 ? -20.662 7.291 14.370 1.00 78.75 84 VAL A N 1
ATOM 686 C CA . VAL A 1 84 ? -19.708 6.405 13.702 1.00 78.75 84 VAL A CA 1
ATOM 687 C C . VAL A 1 84 ? -19.639 6.864 12.242 1.00 78.75 84 VAL A C 1
ATOM 689 O O . VAL A 1 84 ? -20.698 7.014 11.623 1.00 78.75 84 VAL A O 1
ATOM 692 N N . PRO A 1 85 ? -18.445 7.141 11.685 1.00 82.12 85 PRO A N 1
ATOM 693 C CA . PRO A 1 85 ? -18.338 7.477 10.273 1.00 82.12 85 PRO A CA 1
ATOM 694 C C . PRO A 1 85 ? -18.973 6.353 9.445 1.00 82.12 85 PRO A C 1
ATOM 696 O O . PRO A 1 85 ? -18.873 5.187 9.842 1.00 82.12 85 PRO A O 1
ATOM 699 N N . PRO A 1 86 ? -19.641 6.671 8.324 1.00 80.00 86 PRO A N 1
ATOM 700 C CA . PRO A 1 86 ? -20.231 5.655 7.471 1.00 80.00 86 PRO A CA 1
ATOM 701 C C . PRO A 1 86 ? -19.118 4.723 6.987 1.00 80.00 86 PRO A C 1
ATOM 703 O O . PRO A 1 86 ? -18.314 5.077 6.129 1.00 80.00 86 PRO A O 1
ATOM 706 N N . VAL A 1 87 ? -19.044 3.532 7.581 1.00 78.12 87 VAL A N 1
ATOM 707 C CA . VAL A 1 87 ? -18.219 2.446 7.064 1.00 78.12 87 VAL A CA 1
ATOM 708 C C . VAL A 1 87 ? -18.923 1.995 5.796 1.00 78.12 87 VAL A C 1
ATOM 710 O O . VAL A 1 87 ? -20.051 1.501 5.866 1.00 78.12 87 VAL A O 1
ATOM 713 N N . GLU A 1 88 ? -18.295 2.224 4.642 1.00 75.81 88 GLU A N 1
ATOM 714 C CA . GLU A 1 88 ? -18.785 1.707 3.367 1.00 75.81 88 GLU A CA 1
ATOM 715 C C . GLU A 1 88 ? -19.075 0.217 3.546 1.00 75.81 88 GLU A C 1
ATOM 717 O O . GLU A 1 88 ? -18.185 -0.576 3.873 1.00 75.81 88 GLU A O 1
ATOM 722 N N . LYS A 1 89 ? -20.351 -0.161 3.419 1.00 72.62 89 LYS A N 1
ATOM 723 C CA . LYS A 1 89 ? -20.750 -1.563 3.499 1.00 72.62 89 LYS A CA 1
ATOM 724 C C . LYS A 1 89 ? -19.999 -2.283 2.392 1.00 72.62 89 LYS A C 1
ATOM 726 O O . LYS A 1 89 ? -20.203 -1.989 1.219 1.00 72.62 89 LYS A O 1
ATOM 731 N N . SER A 1 90 ? -19.113 -3.198 2.770 1.00 66.69 90 SER A N 1
ATOM 732 C CA . SER A 1 90 ? -18.374 -4.009 1.813 1.00 66.69 90 SER A CA 1
ATOM 733 C C . SER A 1 90 ? -19.374 -4.748 0.929 1.00 66.69 90 SER A C 1
ATOM 735 O O . SER A 1 90 ? -20.073 -5.642 1.407 1.00 66.69 90 SER A O 1
ATOM 737 N N . GLU A 1 91 ? -19.472 -4.363 -0.340 1.00 70.69 91 GLU A N 1
ATOM 738 C CA . GLU A 1 91 ? -20.329 -5.065 -1.286 1.00 70.69 91 GLU A CA 1
ATOM 739 C C . GLU A 1 91 ? -19.888 -6.530 -1.358 1.00 70.69 91 GLU A C 1
ATOM 741 O O . GLU A 1 91 ? -18.699 -6.836 -1.516 1.00 70.69 91 GLU A O 1
ATOM 746 N N . GLU A 1 92 ? -20.839 -7.453 -1.227 1.00 72.12 92 GLU A N 1
ATOM 747 C CA . GLU A 1 92 ? -20.572 -8.885 -1.323 1.00 72.12 92 GLU A CA 1
ATOM 748 C C . GLU A 1 92 ? -20.152 -9.241 -2.759 1.00 72.12 92 GLU A C 1
ATOM 750 O O . GLU A 1 92 ? -20.969 -9.492 -3.650 1.00 72.12 92 GLU A O 1
ATOM 755 N N . LYS A 1 93 ? -18.841 -9.254 -3.018 1.00 78.75 93 LYS A N 1
ATOM 756 C CA . LYS A 1 93 ? -18.296 -9.590 -4.338 1.00 78.75 93 LYS A CA 1
ATOM 757 C C . LYS A 1 93 ? -18.423 -11.090 -4.597 1.00 78.75 93 LYS A C 1
ATOM 759 O O . LYS A 1 93 ? -17.761 -11.909 -3.962 1.00 78.75 93 LYS A O 1
ATOM 764 N N . LYS A 1 94 ? -19.211 -11.465 -5.609 1.00 86.44 94 LYS A N 1
ATOM 765 C CA . LYS A 1 94 ? -19.312 -12.861 -6.065 1.00 86.44 94 LYS A CA 1
ATOM 766 C C . LYS A 1 94 ? -18.054 -13.280 -6.830 1.00 86.44 94 LYS A C 1
ATOM 768 O O . LYS A 1 94 ? -17.612 -12.617 -7.773 1.00 86.44 94 LYS A O 1
ATOM 773 N N . ILE A 1 95 ? -17.482 -14.413 -6.433 1.00 89.00 95 ILE A N 1
ATOM 774 C CA . ILE A 1 95 ? -16.322 -15.026 -7.087 1.00 89.00 95 ILE A CA 1
ATOM 775 C C . ILE A 1 95 ? -16.712 -15.506 -8.492 1.00 89.00 95 ILE A C 1
ATOM 777 O O . ILE A 1 95 ? -17.686 -16.234 -8.654 1.00 89.00 95 ILE A O 1
ATOM 781 N N . LYS A 1 96 ? -15.931 -15.130 -9.514 1.00 89.50 96 LYS A N 1
ATOM 782 C CA . LYS A 1 96 ? -16.110 -15.593 -10.901 1.00 89.50 96 LYS A CA 1
ATOM 783 C C . LYS A 1 96 ? -15.224 -16.792 -11.229 1.00 89.50 96 LYS A C 1
ATOM 785 O O . LYS A 1 96 ? -15.667 -17.703 -11.919 1.00 89.50 96 LYS A O 1
ATOM 790 N N . LYS A 1 97 ? -13.951 -16.767 -10.817 1.00 92.38 97 LYS A N 1
ATOM 791 C CA . LYS A 1 97 ? -12.973 -17.802 -11.194 1.00 92.38 97 LYS A CA 1
ATOM 792 C C . LYS A 1 97 ? -11.817 -17.904 -10.202 1.00 92.38 97 LYS A C 1
ATOM 794 O O . LYS A 1 97 ? -11.247 -16.885 -9.827 1.00 92.38 97 LYS A O 1
ATOM 799 N N . PHE A 1 98 ? -11.394 -19.125 -9.890 1.00 91.75 98 PHE A N 1
ATOM 800 C CA . PHE A 1 98 ? -10.141 -19.405 -9.185 1.00 91.75 98 PHE A CA 1
ATOM 801 C C . PHE A 1 98 ? -8.965 -19.423 -10.175 1.00 91.75 98 PHE A C 1
ATOM 803 O O . PHE A 1 98 ? -9.019 -20.108 -11.196 1.00 91.75 98 PHE A O 1
ATOM 810 N N . ILE A 1 99 ? -7.925 -18.630 -9.910 1.00 93.56 99 ILE A N 1
ATOM 811 C CA . ILE A 1 99 ? -6.741 -18.496 -10.776 1.00 93.56 99 ILE A CA 1
ATOM 812 C C . ILE A 1 99 ? -5.624 -19.419 -10.300 1.00 93.56 99 ILE A C 1
ATOM 814 O O . ILE A 1 99 ? -5.010 -20.113 -11.107 1.00 93.56 99 ILE A O 1
ATOM 818 N N . LYS A 1 100 ? -5.323 -19.395 -9.000 1.00 92.44 100 LYS A N 1
ATOM 819 C CA . LYS A 1 100 ? -4.180 -20.116 -8.440 1.00 92.44 100 LYS A CA 1
ATOM 820 C C . LYS A 1 100 ? -4.471 -20.571 -7.021 1.00 92.44 100 LYS A C 1
ATOM 822 O O . LYS A 1 100 ? -5.038 -19.810 -6.243 1.00 92.44 100 LYS A O 1
ATOM 827 N N . GLU A 1 101 ? -4.029 -21.777 -6.696 1.00 93.19 101 GLU A N 1
ATOM 828 C CA . GLU A 1 101 ? -4.021 -22.321 -5.340 1.00 93.19 101 GLU A CA 1
ATOM 829 C C . GLU A 1 101 ? -2.580 -22.358 -4.817 1.00 93.19 101 GLU A C 1
ATOM 831 O O . GLU A 1 101 ? -1.642 -22.692 -5.548 1.00 93.19 101 GLU A O 1
ATOM 836 N N . ARG A 1 102 ? -2.396 -22.011 -3.542 1.00 92.00 102 ARG A N 1
ATOM 837 C CA . ARG A 1 102 ? -1.129 -22.146 -2.823 1.00 92.00 102 ARG A CA 1
ATOM 838 C C . ARG A 1 102 ? -1.380 -22.802 -1.470 1.00 92.00 102 ARG A C 1
ATOM 840 O O . ARG A 1 102 ? -2.218 -22.342 -0.703 1.00 92.00 102 ARG A O 1
ATOM 847 N N . ARG A 1 103 ? -0.618 -23.849 -1.146 1.00 89.44 103 ARG A N 1
ATOM 848 C CA . ARG A 1 103 ? -0.568 -24.403 0.216 1.00 89.44 103 ARG A CA 1
ATOM 849 C C . ARG A 1 103 ? 0.495 -23.675 1.025 1.00 89.44 103 ARG A C 1
ATOM 85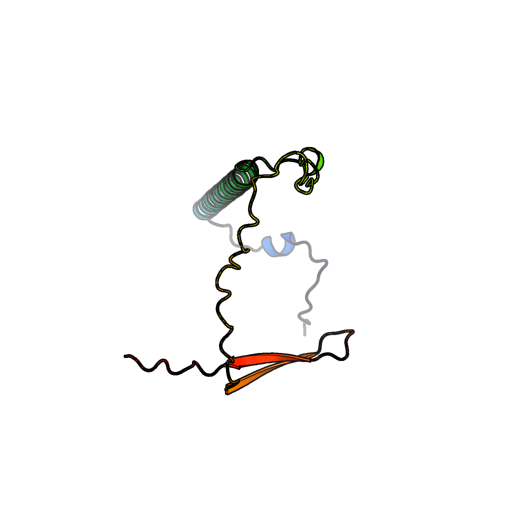1 O O . ARG A 1 103 ? 1.632 -23.545 0.569 1.00 89.44 103 ARG A O 1
ATOM 858 N N . LEU A 1 104 ? 0.131 -23.214 2.215 1.00 85.25 104 LEU A N 1
ATOM 859 C CA . LEU A 1 104 ? 1.084 -22.609 3.139 1.00 85.25 104 LEU A CA 1
ATOM 860 C C . LEU A 1 104 ? 1.892 -23.711 3.830 1.00 85.25 104 LEU A C 1
ATOM 862 O O . LEU A 1 104 ? 1.331 -24.658 4.376 1.00 85.25 104 LEU A O 1
ATOM 866 N N . ARG A 1 105 ? 3.226 -23.609 3.810 1.00 75.69 105 ARG A N 1
ATOM 867 C CA . ARG A 1 105 ? 4.081 -24.564 4.532 1.00 75.69 105 ARG A CA 1
ATOM 868 C C . ARG A 1 105 ? 3.869 -24.398 6.038 1.00 75.69 105 ARG A C 1
ATOM 870 O O . ARG A 1 105 ? 3.937 -23.286 6.548 1.00 75.69 105 ARG A O 1
ATOM 877 N N . GLY A 1 106 ? 3.618 -25.507 6.731 1.00 80.50 106 GLY A N 1
ATOM 878 C CA . GLY A 1 106 ? 3.443 -25.538 8.189 1.00 80.50 106 GLY A CA 1
ATOM 879 C C . GLY A 1 106 ? 2.026 -25.242 8.693 1.00 80.50 106 GLY A C 1
ATOM 880 O O . GLY A 1 106 ? 1.805 -25.276 9.897 1.00 80.50 106 GLY A O 1
ATOM 881 N N . LYS A 1 107 ? 1.052 -24.990 7.809 1.00 79.31 107 LYS A N 1
ATOM 882 C CA . LYS A 1 107 ? -0.368 -24.877 8.173 1.00 79.31 107 LYS A CA 1
ATOM 883 C C . LYS A 1 107 ? -1.199 -25.733 7.221 1.00 79.31 107 LYS A C 1
ATOM 885 O O . LYS A 1 107 ? -0.966 -25.706 6.017 1.00 79.31 107 LYS A O 1
ATOM 890 N N . ASN A 1 108 ? -2.218 -26.431 7.725 1.00 84.50 108 ASN A N 1
ATOM 891 C CA . ASN A 1 108 ? -3.236 -27.092 6.890 1.00 84.50 108 ASN A CA 1
ATOM 892 C C . ASN A 1 108 ? -4.208 -26.058 6.282 1.00 84.50 108 ASN A C 1
ATOM 894 O O . ASN A 1 108 ? -5.423 -26.181 6.387 1.00 84.50 108 ASN A O 1
ATOM 898 N N . GLN A 1 109 ? -3.668 -24.999 5.674 1.00 90.69 109 GLN A N 1
ATOM 899 C CA . GLN A 1 109 ? -4.418 -23.896 5.083 1.00 90.69 109 GLN A CA 1
ATOM 900 C C . GLN A 1 109 ? -4.057 -23.741 3.603 1.00 90.69 109 GLN A C 1
ATOM 902 O O . GLN A 1 109 ? -2.900 -23.896 3.194 1.00 90.69 109 GLN A O 1
ATOM 907 N N . ARG A 1 110 ? -5.080 -23.443 2.799 1.00 91.25 110 ARG A N 1
ATOM 908 C CA . ARG A 1 110 ? -4.983 -23.195 1.359 1.00 91.25 110 ARG A CA 1
ATOM 909 C C . ARG A 1 110 ? -5.360 -21.747 1.090 1.00 91.25 110 ARG A C 1
ATOM 911 O O . ARG A 1 110 ? -6.373 -21.271 1.591 1.00 91.25 110 ARG A O 1
ATOM 918 N N . GLU A 1 111 ? -4.553 -21.074 0.289 1.00 93.56 111 GLU A N 1
ATOM 919 C CA . GLU A 1 111 ? -4.838 -19.739 -0.216 1.00 93.56 111 GLU A CA 1
ATOM 920 C C . GLU A 1 111 ? -5.224 -19.822 -1.686 1.00 93.56 111 GLU A C 1
ATOM 922 O O . GLU A 1 111 ? -4.596 -20.543 -2.469 1.00 93.56 111 GLU A O 1
ATOM 927 N N . TYR A 1 112 ? -6.229 -19.036 -2.065 1.00 93.94 112 TYR A N 1
ATOM 928 C CA . TYR A 1 112 ? -6.701 -18.949 -3.436 1.00 93.94 112 TYR A CA 1
ATOM 929 C C . TYR A 1 112 ? -6.563 -17.521 -3.953 1.00 93.94 112 TYR A C 1
ATOM 931 O O . TYR A 1 112 ? -7.053 -16.575 -3.342 1.00 93.94 112 TYR A O 1
ATOM 939 N N . HIS A 1 113 ? -5.941 -17.368 -5.116 1.00 93.56 113 HIS A N 1
ATOM 940 C CA . HIS A 1 113 ? -6.024 -16.143 -5.898 1.00 93.56 113 HIS A CA 1
ATOM 941 C C . HIS A 1 113 ? -7.262 -16.236 -6.791 1.00 93.56 113 HIS A C 1
ATOM 943 O O . HIS A 1 113 ? -7.374 -17.156 -7.606 1.00 93.56 113 HIS A O 1
ATOM 949 N N . VAL A 1 114 ? -8.200 -15.305 -6.622 1.00 93.94 114 VAL A N 1
ATOM 950 C CA . VAL A 1 114 ? -9.541 -15.374 -7.207 1.00 93.94 114 VAL A CA 1
ATOM 951 C C . VAL A 1 114 ? -9.852 -14.116 -8.014 1.00 93.94 114 VAL A C 1
ATOM 953 O O . VAL A 1 114 ? -9.508 -13.008 -7.615 1.00 93.94 114 VAL A O 1
ATOM 956 N N . ARG A 1 115 ? -10.535 -14.284 -9.148 1.00 90.56 115 ARG A N 1
ATOM 957 C CA . ARG A 1 115 ? -11.126 -13.197 -9.930 1.00 90.56 115 ARG A CA 1
ATOM 958 C C . ARG A 1 115 ? -12.574 -12.997 -9.500 1.00 90.56 115 ARG A C 1
ATOM 960 O O . ARG A 1 115 ? -13.374 -13.930 -9.603 1.00 90.56 115 ARG A O 1
ATOM 967 N N . TYR A 1 116 ? -12.920 -11.789 -9.077 1.00 89.25 116 TYR A N 1
ATOM 968 C CA . TYR A 1 116 ? -14.294 -11.414 -8.746 1.00 89.25 116 TYR A CA 1
ATOM 969 C C . TYR A 1 116 ? -15.073 -10.976 -9.992 1.00 89.25 116 TYR A C 1
ATOM 971 O O . TYR A 1 116 ? -14.487 -10.551 -10.992 1.00 89.25 116 TYR A O 1
ATOM 979 N N . ARG A 1 117 ? -16.401 -11.121 -9.952 1.00 85.06 117 ARG A N 1
ATOM 980 C CA . ARG A 1 117 ? -17.305 -10.474 -10.907 1.00 85.06 117 ARG A CA 1
ATOM 981 C C . ARG A 1 117 ? -17.515 -9.037 -10.430 1.00 85.06 117 ARG A C 1
ATOM 983 O O . ARG A 1 117 ? -17.866 -8.850 -9.269 1.00 85.06 117 ARG A O 1
ATOM 990 N N . ASN A 1 118 ? -17.299 -8.049 -11.300 1.00 77.38 118 ASN A N 1
ATOM 991 C CA . ASN A 1 118 ? -17.680 -6.679 -10.963 1.00 77.38 118 ASN A CA 1
ATOM 992 C C . ASN A 1 118 ? -19.202 -6.625 -10.777 1.00 77.38 118 ASN A C 1
ATOM 994 O O . ASN A 1 118 ? -19.918 -7.228 -11.591 1.00 77.38 118 ASN A O 1
ATOM 998 N N . PRO A 1 119 ? -19.693 -5.954 -9.725 1.00 71.12 119 PRO A N 1
ATOM 999 C CA . PRO A 1 119 ? -21.098 -5.599 -9.660 1.00 71.12 119 PRO A CA 1
ATOM 1000 C C . PRO A 1 119 ? -21.418 -4.747 -10.891 1.00 71.12 119 PRO A C 1
ATOM 1002 O O . PRO A 1 119 ? -20.628 -3.895 -11.298 1.00 71.12 119 PRO A O 1
ATOM 1005 N N . VAL A 1 120 ? -22.530 -5.059 -11.551 1.00 71.19 120 VAL A N 1
ATOM 1006 C CA . VAL A 1 120 ? -23.059 -4.191 -12.601 1.00 71.19 120 VAL A CA 1
ATOM 1007 C C . VAL A 1 120 ? -23.720 -3.048 -11.848 1.00 71.19 120 VAL A C 1
ATOM 1009 O O . VAL A 1 120 ? -24.778 -3.256 -11.260 1.00 71.19 120 VAL A O 1
ATOM 1012 N N . HIS A 1 121 ? -23.068 -1.891 -11.786 1.00 62.16 121 HIS A N 1
ATOM 1013 C CA . HIS A 1 121 ? -23.767 -0.673 -11.404 1.00 62.16 121 HIS A CA 1
ATOM 1014 C C . HIS A 1 121 ? -24.672 -0.331 -12.586 1.00 62.16 121 HIS A C 1
ATOM 1016 O O . HIS A 1 121 ? -24.195 -0.218 -13.713 1.00 62.16 121 HIS A O 1
ATOM 1022 N N . ALA A 1 122 ? -25.984 -0.337 -12.357 1.00 60.38 122 ALA A N 1
ATOM 1023 C CA . ALA A 1 122 ? -26.909 0.222 -13.325 1.00 60.38 122 ALA A CA 1
ATOM 1024 C C . ALA A 1 122 ? -26.664 1.731 -13.308 1.00 60.38 122 ALA A C 1
ATOM 1026 O O . ALA A 1 122 ? -26.778 2.343 -12.248 1.00 60.38 122 ALA A O 1
ATOM 1027 N N . ASP A 1 123 ? -26.238 2.278 -14.441 1.00 59.22 123 ASP A N 1
ATOM 1028 C CA . ASP A 1 123 ? -26.122 3.719 -14.621 1.00 59.22 123 ASP A CA 1
ATOM 1029 C C . ASP A 1 123 ? -27.550 4.295 -14.542 1.00 59.22 123 ASP A C 1
ATOM 1031 O O . ASP A 1 123 ? -28.386 3.984 -15.394 1.00 59.22 123 ASP A O 1
ATOM 1035 N N . GLU A 1 124 ? -27.846 5.020 -13.458 1.00 48.06 124 GLU A N 1
ATOM 1036 C CA . GLU A 1 124 ? -29.057 5.846 -13.293 1.00 48.06 124 GLU A CA 1
ATOM 1037 C C . GLU A 1 124 ? -28.980 7.119 -14.144 1.00 48.06 124 GLU A C 1
ATOM 1039 O O . GLU A 1 124 ? -27.890 7.739 -14.195 1.00 48.06 124 GLU A O 1
#

Nearest PDB structures (foldseek):
  5e4x-assembly1_A  TM=6.555E-01  e=9.403E+00  Arabidopsis thaliana

Sequence (124 aa):
MLEKGWNPRLPVDTLRKDLIDIHPTASRFKIMLDKAKHYAKQIQVELSGKLENKYPTFPVSLIRPYQPTDKELFPLRNPTPLTVPPVEKSEEKKIKKFIKERRLRGKNQREYHVRYRNPVHADE